Protein AF-A0A1F6Q0P9-F1 (afdb_monomer)

Mean predicted aligned error: 17.35 Å

Solvent-accessible surface area (backbone atoms only — not comparable to full-atom values): 6331 Å² total; per-residue (Å²): 135,88,81,80,76,81,74,80,75,71,77,52,73,65,49,56,51,51,51,50,49,51,51,51,50,48,52,48,47,69,51,52,50,56,24,51,48,48,27,51,50,42,32,59,47,40,21,64,74,64,71,38,82,71,58,51,72,70,57,21,44,53,52,47,53,50,52,53,49,51,51,50,51,54,54,56,67,68,63,67,76,76,72,72,67,75,70,73,78,52,66,69,58,55,49,51,54,52,53,54,56,58,65,63,70,82,110

Secondary structure (DSSP, 8-state):
-----------SHHHHHHHHHHHHHHHHHHHHHHHHHHHHHHIIIIIHHS-PPPPPHHHHHHHHHHHHHHHHHHHHHH------------HHHHHHHHHHHHHTS--

pLDDT: mean 73.1, std 16.17, range [39.81, 91.38]

Structure (mmCIF, N/CA/C/O backbone):
data_AF-A0A1F6Q0P9-F1
#
_entry.id   AF-A0A1F6Q0P9-F1
#
loop_
_atom_site.group_PDB
_atom_site.id
_atom_site.type_symbol
_atom_site.label_atom_id
_atom_site.label_alt_id
_atom_site.label_comp_id
_atom_site.label_asym_id
_atom_site.label_entity_id
_atom_site.label_seq_id
_atom_site.pdbx_PDB_ins_code
_atom_site.Cartn_x
_atom_site.Cartn_y
_atom_site.Cartn_z
_atom_site.occupancy
_atom_site.B_iso_or_equiv
_atom_site.auth_seq_id
_atom_site.auth_comp_id
_atom_site.auth_asym_id
_atom_site.auth_atom_id
_atom_site.pdbx_PDB_model_num
ATOM 1 N N . MET A 1 1 ? -39.064 -7.678 24.497 1.00 43.00 1 MET A N 1
ATOM 2 C CA . MET A 1 1 ? -37.991 -8.159 23.595 1.00 43.00 1 MET A CA 1
ATOM 3 C C . MET A 1 1 ? -36.659 -8.074 24.342 1.00 43.00 1 MET A C 1
ATOM 5 O O . MET A 1 1 ? -36.138 -6.978 24.498 1.00 43.00 1 MET A O 1
ATOM 9 N N . ASN A 1 2 ? -36.166 -9.190 24.893 1.00 42.06 2 ASN A N 1
ATOM 10 C CA . ASN A 1 2 ? -34.945 -9.227 25.715 1.00 42.06 2 ASN A CA 1
ATOM 11 C C . ASN A 1 2 ? -33.691 -9.141 24.831 1.00 42.06 2 ASN A C 1
ATOM 13 O O . ASN A 1 2 ? -33.332 -10.105 24.156 1.00 42.06 2 ASN A O 1
ATOM 17 N N . LYS A 1 3 ? -33.027 -7.981 24.830 1.00 58.09 3 LYS A N 1
ATOM 18 C CA . LYS A 1 3 ? -31.745 -7.768 24.147 1.00 58.09 3 LYS A CA 1
ATOM 19 C C . LYS A 1 3 ? -30.616 -8.253 25.059 1.00 58.09 3 LYS A C 1
ATOM 21 O O . LYS A 1 3 ? -30.127 -7.509 25.901 1.00 58.09 3 LYS A O 1
ATOM 26 N N . ASN A 1 4 ? -30.221 -9.513 24.900 1.00 55.78 4 ASN A N 1
ATOM 27 C CA . ASN A 1 4 ? -29.029 -10.061 25.544 1.00 55.78 4 ASN A CA 1
ATOM 28 C C . ASN A 1 4 ? -27.782 -9.496 24.849 1.00 55.78 4 ASN A C 1
ATOM 30 O O . ASN A 1 4 ? -27.289 -10.068 23.877 1.00 55.78 4 ASN A O 1
ATOM 34 N N . PHE A 1 5 ? -27.281 -8.357 25.328 1.00 54.19 5 PHE A N 1
ATOM 35 C CA . PHE A 1 5 ? -25.958 -7.875 24.950 1.00 54.19 5 PHE A CA 1
ATOM 36 C C . PHE A 1 5 ? -24.926 -8.865 25.489 1.00 54.19 5 PHE A C 1
ATOM 38 O O . PHE A 1 5 ? -24.658 -8.920 26.687 1.00 54.19 5 PHE A O 1
ATOM 45 N N . LYS A 1 6 ? -24.370 -9.689 24.599 1.00 58.34 6 LYS A N 1
ATOM 46 C CA . LYS A 1 6 ? -23.256 -10.581 24.912 1.00 58.34 6 LYS A CA 1
ATOM 47 C C . LYS A 1 6 ? -22.009 -9.708 25.077 1.00 58.34 6 LYS A C 1
ATOM 49 O O . LYS A 1 6 ? -21.269 -9.481 24.127 1.00 58.34 6 LYS A O 1
ATOM 54 N N . VAL A 1 7 ? -21.845 -9.136 26.269 1.00 60.31 7 VAL A N 1
ATOM 55 C CA . VAL A 1 7 ? -20.670 -8.349 26.650 1.00 60.31 7 VAL A CA 1
ATOM 56 C C . VAL A 1 7 ? -19.476 -9.298 26.621 1.00 60.31 7 VAL A C 1
ATOM 58 O O . VAL A 1 7 ? -19.354 -10.185 27.465 1.00 60.31 7 VAL A O 1
ATOM 61 N N . PHE A 1 8 ? -18.629 -9.161 25.602 1.00 58.00 8 PHE A N 1
ATOM 62 C CA . PHE A 1 8 ? -17.395 -9.926 25.474 1.00 58.00 8 PHE A CA 1
ATOM 63 C C . PHE A 1 8 ? -16.417 -9.391 26.526 1.00 58.00 8 PHE A C 1
ATOM 65 O O . PHE A 1 8 ? -15.681 -8.437 26.289 1.00 58.00 8 PHE A O 1
ATOM 72 N N . GLN A 1 9 ? -16.481 -9.938 27.740 1.00 58.75 9 GLN A N 1
ATOM 73 C CA . GLN A 1 9 ? -15.522 -9.620 28.791 1.00 58.75 9 GLN A CA 1
ATOM 74 C C . GLN A 1 9 ? -14.160 -10.161 28.361 1.00 58.75 9 GLN A C 1
ATOM 76 O O . GLN A 1 9 ? -13.926 -11.372 28.392 1.00 58.75 9 GLN A O 1
ATOM 81 N N . ILE A 1 10 ? -13.277 -9.258 27.933 1.00 60.91 10 ILE A N 1
ATOM 82 C CA . ILE A 1 10 ? -11.878 -9.558 27.630 1.00 60.91 10 ILE A CA 1
ATOM 83 C C . ILE A 1 10 ? -11.228 -9.989 28.948 1.00 60.91 10 ILE A C 1
ATOM 85 O O . ILE A 1 10 ? -10.814 -9.166 29.760 1.00 60.91 10 ILE A O 1
ATOM 89 N N . HIS A 1 11 ? -11.187 -11.296 29.189 1.00 59.16 11 HIS A N 1
ATOM 90 C CA . HIS A 1 11 ? -10.452 -11.869 30.304 1.00 59.16 11 HIS A CA 1
ATOM 91 C C . HIS A 1 11 ? -8.956 -11.831 29.960 1.00 59.16 11 HIS A C 1
ATOM 93 O O . HIS A 1 11 ? -8.435 -12.701 29.267 1.00 59.16 11 HIS A O 1
ATOM 99 N N . GLY A 1 12 ? -8.275 -10.791 30.445 1.00 68.19 12 GLY A N 1
ATOM 100 C CA . GLY A 1 12 ? -6.817 -10.737 30.564 1.00 68.19 12 GLY A CA 1
ATOM 101 C C . GLY A 1 12 ? -6.051 -10.016 29.448 1.00 68.19 12 GLY A C 1
ATOM 102 O O . GLY A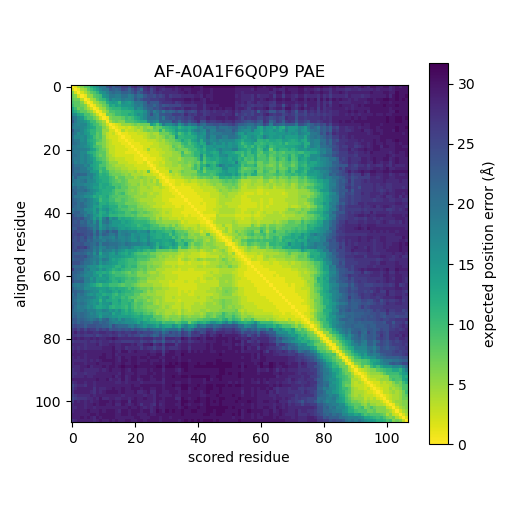 1 12 ? -6.498 -9.887 28.307 1.00 68.19 12 GLY A O 1
ATOM 103 N N . LEU A 1 13 ? -4.833 -9.588 29.809 1.00 72.81 13 LEU A N 1
ATOM 104 C CA . LEU A 1 13 ? -3.811 -8.961 28.955 1.00 72.81 13 LEU A CA 1
ATOM 105 C C . LEU A 1 13 ? -3.572 -9.733 27.643 1.00 72.81 13 LEU A C 1
ATOM 107 O O . LEU A 1 13 ? -3.331 -9.135 26.598 1.00 72.81 13 LEU A O 1
ATOM 111 N N . THR A 1 14 ? -3.698 -11.060 27.683 1.00 75.75 14 THR A N 1
ATOM 112 C CA . THR A 1 14 ? -3.541 -11.952 26.528 1.00 75.75 14 THR A CA 1
ATOM 113 C C . THR A 1 14 ? -4.585 -11.696 25.439 1.00 75.75 14 THR A C 1
ATOM 115 O O . THR A 1 14 ? -4.244 -11.706 24.260 1.00 75.75 14 THR A O 1
ATOM 118 N N . GLY A 1 15 ? -5.840 -11.409 25.809 1.00 78.69 15 GLY A N 1
ATOM 119 C CA . GLY A 1 15 ? -6.888 -11.069 24.842 1.00 78.69 15 GLY A CA 1
ATOM 120 C C . GLY A 1 15 ? -6.624 -9.729 24.151 1.00 78.69 15 GLY A C 1
ATOM 121 O O . GLY A 1 15 ? -6.794 -9.617 22.939 1.00 78.69 15 GLY A O 1
ATOM 122 N N . LEU A 1 16 ? -6.125 -8.738 24.898 1.00 82.00 16 LEU A N 1
ATOM 123 C CA . LEU A 1 16 ? -5.717 -7.440 24.350 1.00 82.00 16 LEU A CA 1
ATOM 124 C C . LEU A 1 16 ? -4.542 -7.586 23.368 1.00 82.00 16 LEU A C 1
ATOM 126 O O . LEU A 1 16 ? -4.587 -7.033 22.271 1.00 82.00 16 LEU A O 1
ATOM 130 N N . LEU A 1 17 ? -3.518 -8.365 23.735 1.00 83.38 17 LEU A N 1
ATOM 131 C CA . LEU A 1 17 ? -2.369 -8.636 22.868 1.00 83.38 17 LEU A CA 1
ATOM 132 C C . LEU A 1 17 ? -2.774 -9.375 21.590 1.00 83.38 17 LEU A C 1
ATOM 134 O O . LEU A 1 17 ? -2.276 -9.045 20.518 1.00 83.38 17 LEU A O 1
ATOM 138 N N . PHE A 1 18 ? -3.703 -10.328 21.675 1.00 86.00 18 PHE A N 1
ATOM 139 C CA . PHE A 1 18 ? -4.189 -11.053 20.503 1.00 86.00 18 PHE A CA 1
ATOM 140 C C . PHE A 1 18 ? -4.964 -10.141 19.542 1.00 86.00 18 PHE A C 1
ATOM 142 O O . PHE A 1 18 ? -4.751 -10.190 18.333 1.00 86.00 18 PHE A O 1
ATOM 149 N N . VAL A 1 19 ? -5.804 -9.245 20.068 1.00 85.25 19 VAL A N 1
ATOM 150 C CA . VAL A 1 19 ? -6.508 -8.242 19.253 1.00 85.25 19 VAL A CA 1
ATOM 151 C C . VAL A 1 19 ? -5.526 -7.260 18.609 1.00 85.25 19 VAL A C 1
ATOM 153 O O . VAL A 1 19 ? -5.651 -6.975 17.419 1.00 85.25 19 VAL A O 1
ATOM 156 N N . MET A 1 20 ? -4.518 -6.782 19.349 1.00 84.69 20 MET A N 1
ATOM 157 C CA . MET A 1 20 ? -3.454 -5.943 18.783 1.00 84.69 20 MET A CA 1
ATOM 158 C C . MET A 1 20 ? -2.668 -6.669 17.693 1.00 84.69 20 MET A C 1
ATOM 160 O O . MET A 1 20 ? -2.395 -6.073 16.658 1.00 84.69 20 MET A O 1
ATOM 164 N N . LEU A 1 21 ? -2.334 -7.946 17.891 1.00 86.62 21 LEU A N 1
ATOM 165 C CA . LEU A 1 21 ? -1.629 -8.758 16.902 1.00 86.62 21 LEU A CA 1
ATOM 166 C C . LEU A 1 21 ? -2.454 -8.916 15.622 1.00 86.62 21 LEU A C 1
ATOM 168 O O . LEU A 1 21 ? -1.914 -8.756 14.532 1.00 86.62 21 LEU A O 1
ATOM 172 N N . ILE A 1 22 ? -3.756 -9.189 15.742 1.00 85.88 22 ILE A N 1
ATOM 173 C CA . ILE A 1 22 ? -4.663 -9.285 14.592 1.00 85.88 22 ILE A CA 1
ATOM 174 C C . ILE A 1 22 ? -4.742 -7.946 13.866 1.00 85.88 22 ILE A C 1
ATOM 176 O O . ILE A 1 22 ? -4.623 -7.916 12.647 1.00 85.88 22 ILE A O 1
ATOM 180 N N . MET A 1 23 ? -4.903 -6.838 14.591 1.00 83.50 23 MET A N 1
ATOM 181 C CA . MET A 1 23 ? -4.960 -5.504 13.989 1.00 83.50 23 MET A CA 1
ATOM 182 C C . MET A 1 23 ? -3.644 -5.122 13.312 1.00 83.50 23 MET A C 1
ATOM 184 O O . MET A 1 23 ? -3.653 -4.619 12.192 1.00 83.50 23 MET A O 1
ATOM 188 N N . ALA A 1 24 ? -2.511 -5.408 13.950 1.00 84.00 24 ALA A N 1
ATOM 189 C CA . ALA A 1 24 ? -1.194 -5.209 13.364 1.00 84.00 24 ALA A CA 1
ATOM 190 C C . ALA A 1 24 ? -1.016 -6.080 12.115 1.00 84.00 24 ALA A C 1
ATOM 192 O O . ALA A 1 24 ? -0.582 -5.576 11.087 1.00 84.00 24 ALA A O 1
ATOM 193 N N . GLY A 1 25 ? -1.413 -7.353 12.170 1.00 83.62 25 GLY A N 1
ATOM 194 C CA . GLY A 1 25 ? -1.380 -8.280 11.042 1.00 83.62 25 GLY A CA 1
ATOM 195 C C . GLY A 1 25 ? -2.295 -7.860 9.892 1.00 83.62 25 GLY A C 1
ATOM 196 O O . GLY A 1 25 ? -1.892 -7.962 8.738 1.00 83.62 25 GLY A O 1
ATOM 197 N N . LEU A 1 26 ? -3.481 -7.319 10.181 1.00 83.88 26 LEU A N 1
ATOM 198 C CA . LEU A 1 26 ? -4.374 -6.748 9.172 1.00 83.88 26 LEU A CA 1
ATOM 199 C C . LEU A 1 26 ? -3.771 -5.490 8.551 1.00 83.88 26 LEU A C 1
ATOM 201 O O . LEU A 1 26 ? -3.766 -5.382 7.332 1.00 83.88 26 LEU A O 1
ATOM 205 N N . CYS A 1 27 ? -3.226 -4.573 9.353 1.00 79.31 27 CYS A N 1
ATOM 206 C CA . CYS A 1 27 ? -2.554 -3.374 8.849 1.00 79.31 27 CYS A CA 1
ATOM 207 C C . CYS A 1 27 ? -1.348 -3.731 7.976 1.00 79.31 27 CYS A C 1
ATOM 209 O O . CYS A 1 27 ? -1.227 -3.237 6.858 1.00 79.31 27 CYS A O 1
ATOM 211 N N . PHE A 1 28 ? -0.479 -4.625 8.450 1.00 79.94 28 PHE A N 1
ATOM 212 C CA . PHE A 1 28 ? 0.653 -5.113 7.670 1.00 79.94 28 PHE A CA 1
ATOM 213 C C . PHE A 1 28 ? 0.186 -5.846 6.416 1.00 79.94 28 PHE A C 1
ATOM 215 O O . PHE A 1 28 ? 0.727 -5.593 5.349 1.00 79.94 28 PHE A O 1
ATOM 222 N N . GLY A 1 29 ? -0.847 -6.684 6.498 1.00 79.88 29 GLY A N 1
ATOM 223 C CA . GLY A 1 29 ? -1.448 -7.333 5.336 1.00 79.88 29 GLY A CA 1
ATOM 224 C C . GLY A 1 29 ? -1.940 -6.315 4.310 1.00 79.88 29 GLY A C 1
ATOM 225 O O . GLY A 1 29 ? -1.630 -6.438 3.132 1.00 79.88 29 GLY A O 1
ATOM 226 N N . PHE A 1 30 ? -2.607 -5.253 4.758 1.00 82.25 30 PHE A N 1
ATOM 227 C CA . PHE A 1 30 ? -3.132 -4.198 3.893 1.00 82.25 30 PHE A CA 1
ATOM 228 C C . PHE A 1 30 ? -2.051 -3.306 3.271 1.00 82.25 30 PHE A C 1
ATOM 230 O O . PHE A 1 30 ? -2.331 -2.608 2.305 1.00 82.25 30 PHE A O 1
ATOM 237 N N . ILE A 1 31 ? -0.828 -3.309 3.806 1.00 84.06 31 ILE A N 1
ATOM 238 C CA . ILE A 1 31 ? 0.296 -2.513 3.291 1.00 84.06 31 ILE A CA 1
ATOM 239 C C . ILE A 1 31 ? 1.240 -3.383 2.456 1.00 84.06 31 ILE A C 1
ATOM 241 O O . ILE A 1 31 ? 1.591 -3.017 1.342 1.00 84.06 31 ILE A O 1
ATOM 245 N N . LEU A 1 32 ? 1.635 -4.553 2.956 1.00 85.06 32 LEU A N 1
ATOM 246 C CA . LEU A 1 32 ? 2.579 -5.451 2.288 1.00 85.06 32 LEU A CA 1
ATOM 247 C C . LEU A 1 32 ? 1.970 -6.098 1.040 1.00 85.06 32 LEU A C 1
ATOM 249 O O . LEU A 1 32 ? 2.644 -6.205 0.015 1.00 85.06 32 LEU A O 1
ATOM 253 N N . PHE A 1 33 ? 0.699 -6.509 1.105 1.00 88.06 33 PHE A N 1
ATOM 254 C CA . PHE A 1 33 ? 0.014 -7.143 -0.021 1.00 88.06 33 PHE A CA 1
ATOM 255 C C . PHE A 1 33 ? -0.035 -6.254 -1.273 1.00 88.06 33 PHE A C 1
ATOM 257 O O . PHE A 1 33 ? 0.410 -6.712 -2.327 1.00 88.06 33 PHE A O 1
ATOM 264 N N . PRO A 1 34 ? -0.508 -4.994 -1.210 1.00 88.62 34 PRO A N 1
ATOM 265 C CA . PRO A 1 34 ? -0.541 -4.148 -2.397 1.00 88.62 34 PRO A CA 1
ATOM 266 C C . PRO A 1 34 ? 0.855 -3.794 -2.911 1.00 88.62 34 PRO A C 1
ATOM 268 O O . PRO A 1 34 ? 1.036 -3.713 -4.121 1.00 88.62 34 PRO A O 1
ATOM 271 N N . ILE A 1 35 ? 1.859 -3.647 -2.038 1.00 89.94 35 ILE A N 1
ATOM 272 C CA . ILE A 1 35 ? 3.245 -3.412 -2.473 1.00 89.94 35 ILE A CA 1
ATOM 273 C C . ILE A 1 35 ? 3.758 -4.602 -3.289 1.00 89.94 35 ILE A C 1
ATOM 275 O O . ILE A 1 35 ? 4.309 -4.422 -4.377 1.00 89.94 35 ILE A O 1
ATOM 279 N N . TRP A 1 36 ? 3.540 -5.823 -2.797 1.00 90.25 36 TRP A N 1
ATOM 280 C CA . TRP A 1 36 ? 3.912 -7.034 -3.522 1.00 90.25 36 TRP 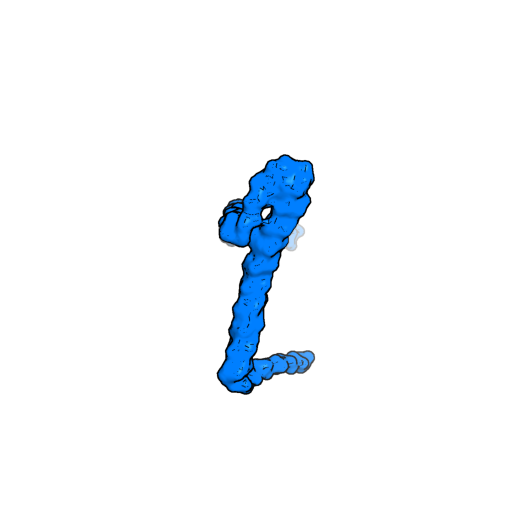A CA 1
ATOM 281 C C . TRP A 1 36 ? 3.146 -7.170 -4.845 1.00 90.25 36 TRP A C 1
ATOM 283 O O . TRP A 1 36 ? 3.754 -7.451 -5.879 1.00 90.25 36 TRP A O 1
ATOM 293 N N . ALA A 1 37 ? 1.839 -6.888 -4.839 1.00 91.00 37 ALA A N 1
ATOM 294 C CA . ALA A 1 37 ? 1.004 -6.913 -6.037 1.00 91.00 37 ALA A CA 1
ATOM 295 C C . ALA A 1 37 ? 1.474 -5.900 -7.097 1.00 91.00 37 ALA A C 1
ATOM 297 O O . ALA A 1 37 ? 1.544 -6.244 -8.275 1.00 91.00 37 ALA A O 1
ATOM 298 N N . ILE A 1 38 ? 1.855 -4.683 -6.693 1.00 91.31 38 ILE A N 1
ATOM 299 C CA . ILE A 1 38 ? 2.412 -3.662 -7.593 1.00 91.31 38 ILE A CA 1
ATOM 300 C C . ILE A 1 38 ? 3.738 -4.133 -8.181 1.00 91.31 38 ILE A C 1
ATOM 302 O O . ILE A 1 38 ? 3.932 -4.033 -9.389 1.00 91.31 38 ILE A O 1
ATOM 306 N N . MET A 1 39 ? 4.638 -4.67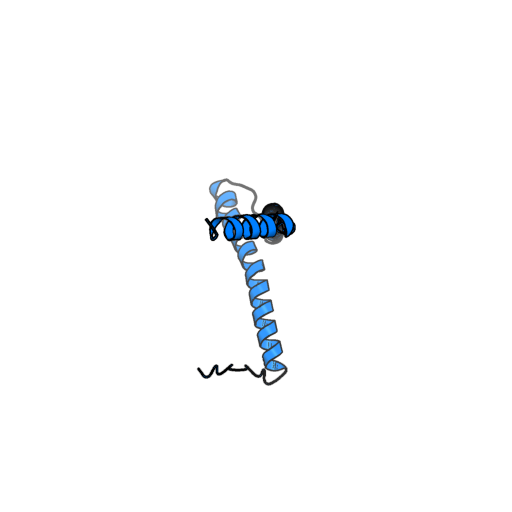3 -7.356 1.00 91.25 39 MET A N 1
ATOM 307 C CA . MET A 1 39 ? 5.939 -5.154 -7.822 1.00 91.25 39 MET A CA 1
ATOM 308 C C . MET A 1 39 ? 5.782 -6.271 -8.856 1.00 91.25 39 MET A C 1
ATOM 310 O O . MET A 1 39 ? 6.383 -6.221 -9.928 1.00 91.25 39 MET A O 1
ATOM 314 N N . MET A 1 40 ? 4.956 -7.272 -8.548 1.00 89.62 40 MET A N 1
ATOM 315 C CA . MET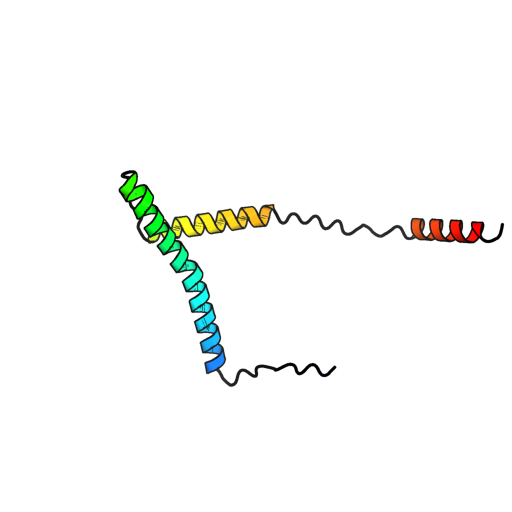 A 1 40 ? 4.757 -8.422 -9.423 1.00 89.62 40 MET A CA 1
ATOM 316 C C . MET A 1 40 ? 3.963 -8.055 -10.678 1.00 89.62 40 MET A C 1
ATOM 318 O O . MET A 1 40 ? 4.323 -8.487 -11.771 1.00 89.62 40 MET A O 1
ATOM 322 N N . GLY A 1 41 ? 2.940 -7.207 -10.544 1.00 90.19 41 GLY A N 1
ATOM 323 C CA . GLY A 1 41 ? 2.169 -6.688 -11.670 1.00 90.19 41 GLY A CA 1
ATOM 324 C C . GLY A 1 41 ? 3.028 -5.852 -12.615 1.00 90.19 41 GLY A C 1
ATOM 325 O O . GLY A 1 41 ? 3.029 -6.092 -13.818 1.00 90.19 41 GLY A O 1
ATOM 326 N N . TRP A 1 42 ? 3.829 -4.926 -12.085 1.00 90.56 42 TRP A N 1
ATOM 327 C CA . TRP A 1 42 ? 4.713 -4.091 -12.895 1.00 90.56 42 TRP A CA 1
ATOM 328 C C . TRP A 1 42 ? 5.810 -4.904 -13.576 1.00 90.56 42 TRP A C 1
ATOM 330 O O . TRP A 1 42 ? 5.996 -4.796 -14.784 1.00 90.56 42 TRP A O 1
ATOM 340 N N . ASN A 1 43 ? 6.523 -5.753 -12.837 1.00 88.00 43 ASN A N 1
ATOM 341 C CA . ASN A 1 43 ? 7.615 -6.539 -13.412 1.00 88.00 43 ASN A CA 1
ATOM 342 C C . ASN A 1 43 ? 7.094 -7.593 -14.398 1.00 88.00 43 ASN A C 1
ATOM 344 O O . ASN A 1 43 ? 7.722 -7.834 -15.427 1.00 88.00 43 ASN A O 1
ATOM 348 N N . GLY A 1 44 ? 5.922 -8.173 -14.127 1.00 86.56 44 GLY A N 1
ATOM 349 C CA . GLY A 1 44 ? 5.265 -9.121 -15.022 1.00 86.56 44 GLY A CA 1
ATOM 350 C C . GLY A 1 44 ? 4.725 -8.471 -16.295 1.00 86.56 44 GLY A C 1
ATOM 351 O O . GLY A 1 44 ? 4.893 -9.035 -17.372 1.00 86.56 44 GLY A O 1
ATOM 352 N N . MET A 1 45 ? 4.114 -7.287 -16.192 1.00 86.31 45 MET A N 1
ATOM 353 C CA . MET A 1 45 ? 3.548 -6.570 -17.338 1.00 86.31 45 MET A CA 1
ATOM 354 C C . MET A 1 45 ? 4.596 -5.712 -18.049 1.00 86.31 45 MET A C 1
ATOM 356 O O . MET A 1 45 ? 4.957 -5.973 -19.187 1.00 86.31 45 MET A O 1
ATOM 360 N N . ILE A 1 46 ? 5.106 -4.683 -17.382 1.00 82.69 46 ILE A N 1
ATOM 361 C CA . ILE A 1 46 ? 5.990 -3.670 -17.966 1.00 82.69 46 ILE A CA 1
ATOM 362 C C . ILE A 1 46 ? 7.413 -4.204 -18.143 1.00 82.69 46 ILE A C 1
ATOM 364 O O . ILE A 1 46 ? 8.000 -4.025 -19.208 1.00 82.69 46 ILE A O 1
ATOM 368 N N . GLY A 1 47 ? 7.952 -4.885 -17.129 1.00 75.12 47 GLY A N 1
ATOM 369 C CA . GLY A 1 47 ? 9.312 -5.429 -17.174 1.00 75.12 47 GLY A CA 1
ATOM 370 C C . GLY A 1 47 ? 9.497 -6.458 -18.288 1.00 75.12 47 GLY A C 1
ATOM 371 O O . GLY A 1 47 ? 10.398 -6.324 -19.111 1.00 75.12 47 GLY A O 1
ATOM 372 N N . ASN A 1 48 ? 8.602 -7.446 -18.355 1.00 72.69 48 ASN A N 1
ATOM 373 C CA . ASN A 1 48 ? 8.731 -8.553 -19.303 1.00 72.69 48 ASN A CA 1
ATOM 374 C C . ASN A 1 48 ? 8.091 -8.298 -20.677 1.00 72.69 48 ASN A C 1
ATOM 376 O O . ASN A 1 48 ? 8.708 -8.642 -21.681 1.00 72.69 48 ASN A O 1
ATOM 380 N N . LEU A 1 49 ? 6.879 -7.725 -20.769 1.00 75.75 49 LEU A N 1
ATOM 381 C CA . LEU A 1 49 ? 6.227 -7.544 -22.082 1.00 75.75 49 LEU A CA 1
ATOM 382 C C . LEU A 1 49 ? 6.722 -6.303 -22.825 1.00 75.75 49 LEU A C 1
ATOM 384 O O . LEU A 1 49 ? 6.763 -6.306 -24.053 1.00 75.75 49 LEU A O 1
ATOM 388 N N . TYR A 1 50 ? 7.101 -5.252 -22.099 1.00 79.19 50 TYR A N 1
ATOM 389 C CA . TYR A 1 50 ? 7.472 -3.966 -22.693 1.00 79.19 50 TYR A CA 1
ATOM 390 C C . TYR A 1 50 ? 8.968 -3.639 -22.569 1.00 79.19 50 TYR A C 1
ATOM 392 O O . TYR A 1 50 ? 9.367 -2.540 -22.947 1.00 79.19 50 TYR A O 1
ATOM 400 N N . ASN A 1 51 ? 9.800 -4.567 -22.068 1.00 79.75 51 ASN A N 1
ATOM 401 C CA . ASN A 1 51 ? 11.220 -4.329 -21.741 1.00 79.75 51 ASN A CA 1
ATOM 402 C C . ASN A 1 51 ? 11.428 -3.060 -20.891 1.00 79.75 51 ASN A C 1
ATOM 404 O O . ASN A 1 51 ? 12.410 -2.333 -21.042 1.00 79.75 51 ASN A O 1
ATOM 408 N N . GLY A 1 52 ? 10.458 -2.752 -20.032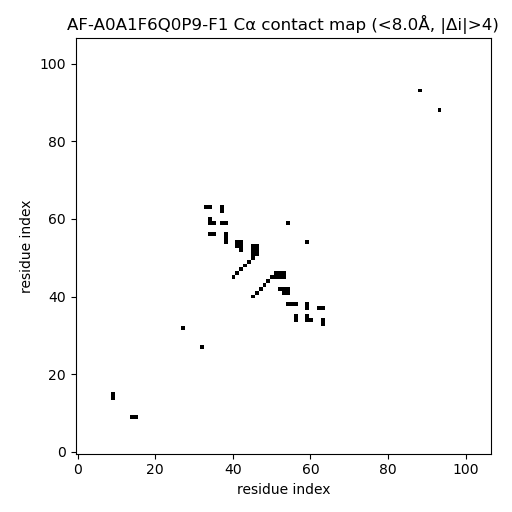 1.00 79.75 52 GLY A N 1
ATOM 409 C CA . GLY A 1 52 ? 10.498 -1.582 -19.174 1.00 79.75 52 GLY A CA 1
ATOM 410 C C . GLY A 1 52 ? 11.372 -1.795 -17.936 1.00 79.75 52 GLY A C 1
ATOM 411 O O . GLY A 1 52 ? 11.846 -2.901 -17.666 1.00 79.75 52 GLY A O 1
ATOM 412 N N . PRO A 1 53 ? 11.589 -0.736 -17.142 1.00 84.50 53 PRO A N 1
ATOM 413 C CA . PRO A 1 53 ? 12.404 -0.827 -15.943 1.00 84.50 53 PRO A CA 1
ATOM 414 C C . PRO A 1 53 ? 11.746 -1.745 -14.908 1.00 84.50 53 PRO A C 1
ATOM 416 O O . PRO A 1 53 ? 10.573 -1.573 -14.559 1.00 84.50 53 PRO A O 1
ATOM 419 N N . LEU A 1 54 ? 12.530 -2.697 -14.398 1.00 87.56 54 LEU A N 1
ATOM 420 C CA . LEU A 1 54 ? 12.143 -3.536 -13.271 1.00 87.56 54 LEU A CA 1
ATOM 421 C C . LEU A 1 54 ? 12.138 -2.700 -11.996 1.00 87.56 54 LEU A C 1
ATOM 423 O O . LEU A 1 54 ? 13.093 -1.972 -11.715 1.00 87.56 54 LEU A O 1
ATOM 427 N N . ILE A 1 55 ? 11.070 -2.836 -11.218 1.00 90.94 55 ILE A N 1
ATOM 428 C CA . ILE A 1 55 ? 10.929 -2.160 -9.938 1.00 90.94 55 ILE A CA 1
ATOM 429 C C . ILE A 1 55 ? 11.240 -3.107 -8.785 1.00 90.94 55 ILE A C 1
ATOM 431 O O . ILE A 1 55 ? 10.820 -4.266 -8.764 1.00 90.94 55 ILE A O 1
ATOM 435 N N . ASN A 1 56 ? 11.984 -2.597 -7.810 1.00 89.31 56 ASN A N 1
ATOM 436 C CA . ASN A 1 56 ? 12.258 -3.290 -6.558 1.00 89.31 56 ASN A CA 1
ATOM 437 C C . ASN A 1 56 ? 11.202 -2.918 -5.499 1.00 89.31 56 ASN A C 1
ATOM 439 O O . ASN A 1 56 ? 10.435 -1.966 -5.658 1.00 89.31 56 ASN A O 1
ATOM 443 N N . TYR A 1 57 ? 11.194 -3.632 -4.379 1.00 87.88 57 TYR A N 1
ATOM 444 C CA . TYR A 1 57 ? 10.241 -3.471 -3.285 1.00 87.88 57 TYR A CA 1
ATOM 445 C C . TYR A 1 57 ? 10.133 -2.023 -2.776 1.00 87.88 57 TYR A C 1
ATOM 447 O O . TYR A 1 57 ? 9.038 -1.523 -2.534 1.00 87.88 57 TYR A O 1
ATOM 455 N N . TYR A 1 58 ? 11.258 -1.308 -2.676 1.00 88.69 58 TYR A N 1
ATOM 456 C CA . TYR A 1 58 ? 11.277 0.097 -2.253 1.00 88.69 58 TYR A CA 1
ATOM 457 C C . TYR A 1 58 ? 10.529 1.025 -3.226 1.00 88.69 58 TYR A C 1
ATOM 459 O O . TYR A 1 58 ? 9.761 1.891 -2.809 1.00 88.69 58 TYR A O 1
ATOM 467 N N . GLN A 1 59 ? 10.703 0.815 -4.532 1.00 90.94 59 GLN A N 1
ATOM 468 C CA . GLN A 1 59 ? 10.018 1.592 -5.570 1.00 90.94 59 GLN A CA 1
ATOM 469 C C . GLN A 1 59 ? 8.524 1.258 -5.614 1.00 90.94 59 GLN A C 1
ATOM 471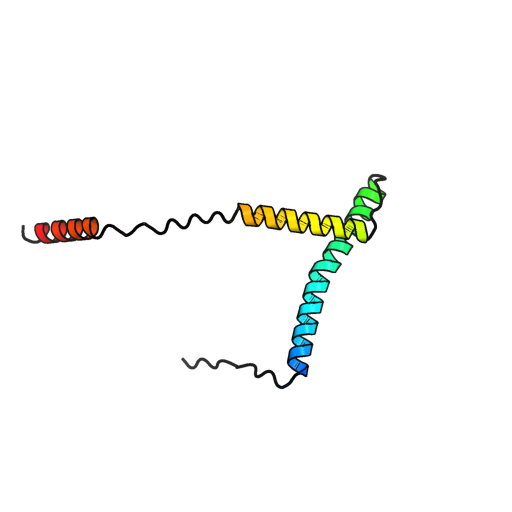 O O . GLN A 1 59 ? 7.696 2.161 -5.721 1.00 90.94 59 GLN A O 1
ATOM 476 N N . ALA A 1 60 ? 8.169 -0.019 -5.451 1.00 89.94 60 ALA A N 1
ATOM 477 C CA . ALA A 1 60 ? 6.778 -0.440 -5.320 1.00 89.94 60 ALA A CA 1
ATOM 478 C C . ALA A 1 60 ? 6.112 0.167 -4.069 1.00 89.94 60 ALA A C 1
ATOM 480 O O . ALA A 1 60 ? 4.967 0.611 -4.133 1.00 89.94 60 ALA A O 1
ATOM 481 N N . SER A 1 61 ? 6.843 0.270 -2.952 1.00 90.00 61 SER A N 1
ATOM 482 C CA . SER A 1 61 ? 6.368 0.933 -1.732 1.00 90.00 61 SER A CA 1
ATOM 483 C C . SER A 1 61 ? 6.101 2.421 -1.948 1.00 90.00 61 SER A C 1
ATOM 485 O O . SER A 1 61 ? 5.077 2.926 -1.495 1.00 90.00 61 SER A O 1
ATOM 487 N N . LEU A 1 62 ? 6.992 3.125 -2.649 1.00 91.06 62 LEU A N 1
ATOM 488 C CA . LEU A 1 62 ? 6.798 4.533 -3.008 1.00 91.06 62 LEU A CA 1
ATOM 489 C C . LEU A 1 62 ? 5.562 4.729 -3.894 1.00 91.06 62 LEU A C 1
ATOM 491 O O . LEU A 1 62 ? 4.760 5.625 -3.634 1.00 91.06 62 LEU A O 1
ATOM 495 N N . LEU A 1 63 ? 5.374 3.865 -4.897 1.00 90.81 63 LEU A N 1
ATOM 496 C CA . LEU A 1 63 ? 4.191 3.891 -5.761 1.00 90.81 63 LEU A CA 1
ATOM 497 C C . LEU A 1 63 ? 2.902 3.647 -4.975 1.00 90.81 63 LEU A C 1
ATOM 499 O O . LEU A 1 63 ? 1.916 4.348 -5.193 1.00 90.81 63 LEU A O 1
ATOM 503 N N . TRP A 1 64 ? 2.910 2.704 -4.031 1.00 91.25 64 TRP A N 1
ATOM 504 C CA . TRP A 1 64 ? 1.751 2.455 -3.178 1.00 91.25 64 TRP A CA 1
ATOM 505 C C . TRP A 1 64 ? 1.385 3.670 -2.322 1.00 91.25 64 TRP A C 1
ATOM 507 O O . TRP A 1 64 ? 0.220 4.060 -2.279 1.00 91.25 64 TRP A O 1
ATOM 517 N N . VAL A 1 65 ? 2.373 4.315 -1.691 1.00 90.81 65 VAL A N 1
ATOM 518 C CA . VAL A 1 65 ? 2.155 5.545 -0.909 1.00 90.81 65 VAL A CA 1
ATOM 519 C C . VAL A 1 65 ? 1.588 6.658 -1.788 1.00 90.81 65 VAL A C 1
ATOM 521 O O . VAL A 1 65 ? 0.668 7.361 -1.373 1.00 90.81 65 VAL A O 1
ATOM 524 N N . PHE A 1 66 ? 2.091 6.797 -3.015 1.00 91.38 66 PHE A N 1
ATOM 525 C CA . PHE A 1 66 ? 1.574 7.773 -3.969 1.00 91.38 66 PHE A CA 1
ATOM 526 C C . PHE A 1 66 ? 0.114 7.492 -4.347 1.00 91.38 66 PHE A C 1
ATOM 528 O O . PHE A 1 66 ? -0.717 8.394 -4.297 1.00 91.38 66 PHE A O 1
ATOM 535 N N . ILE A 1 67 ? -0.230 6.237 -4.646 1.00 90.31 67 ILE A N 1
ATOM 536 C CA . ILE A 1 67 ? -1.609 5.817 -4.931 1.00 90.31 67 ILE A CA 1
ATOM 537 C C . ILE A 1 67 ? -2.518 6.095 -3.733 1.00 90.31 67 ILE A C 1
ATOM 539 O O . ILE A 1 67 ? -3.587 6.680 -3.901 1.00 90.31 67 ILE A O 1
ATOM 543 N N . ALA A 1 68 ? -2.086 5.739 -2.522 1.00 89.19 68 ALA A N 1
ATOM 544 C CA . ALA A 1 68 ? -2.833 6.008 -1.299 1.00 89.19 68 ALA A CA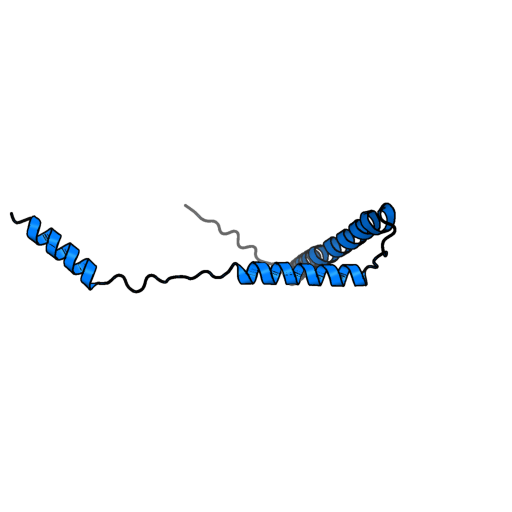 1
ATOM 545 C C . ALA A 1 68 ? -3.069 7.514 -1.095 1.00 89.19 68 ALA A C 1
ATOM 547 O O . ALA A 1 68 ? -4.175 7.919 -0.736 1.00 89.19 68 ALA A O 1
ATOM 548 N N . LEU A 1 69 ? -2.069 8.352 -1.387 1.00 89.31 69 LEU A N 1
ATOM 549 C CA . LEU A 1 69 ? -2.195 9.808 -1.339 1.00 89.31 69 LEU A CA 1
ATOM 550 C C . LEU A 1 69 ? -3.173 10.334 -2.397 1.00 89.31 69 LEU A C 1
ATOM 552 O O . LEU A 1 69 ? -4.010 11.176 -2.083 1.00 89.31 69 LEU A O 1
ATOM 556 N N . CYS A 1 70 ? -3.107 9.833 -3.632 1.00 89.50 70 CYS A N 1
ATOM 557 C CA . CYS A 1 70 ? -4.042 10.197 -4.696 1.00 89.50 70 CYS A CA 1
ATOM 558 C C . CYS A 1 70 ? -5.483 9.834 -4.329 1.00 89.50 70 CYS A C 1
ATOM 560 O O . CYS A 1 70 ? -6.377 10.668 -4.465 1.00 89.50 70 CYS A O 1
ATOM 562 N N . VAL A 1 71 ? -5.704 8.621 -3.820 1.00 88.19 71 VAL A N 1
ATOM 563 C CA . VAL A 1 71 ? -7.012 8.167 -3.334 1.00 88.19 71 VAL A CA 1
ATOM 564 C C . VAL A 1 71 ? -7.481 9.066 -2.192 1.00 88.19 71 VAL A C 1
ATOM 566 O O . VAL A 1 71 ? -8.597 9.572 -2.239 1.00 88.19 71 VAL A O 1
ATOM 569 N N . TYR A 1 72 ? -6.621 9.352 -1.211 1.00 86.00 72 TYR A N 1
ATOM 570 C CA . TYR A 1 72 ? -6.946 10.255 -0.109 1.00 86.00 72 TYR A CA 1
ATOM 571 C C . TYR A 1 72 ? -7.339 11.656 -0.594 1.00 86.00 72 TYR A C 1
ATOM 573 O O . TYR A 1 72 ? -8.348 12.194 -0.146 1.00 86.00 72 TYR A O 1
ATOM 581 N N . LEU A 1 73 ? -6.584 12.244 -1.525 1.00 86.56 73 LEU A N 1
ATOM 582 C CA . LEU A 1 73 ? -6.898 13.556 -2.090 1.00 86.56 73 LEU A CA 1
ATOM 583 C C . LEU A 1 73 ? -8.213 13.540 -2.874 1.00 86.56 73 LEU A C 1
ATOM 585 O O . LEU A 1 73 ? -9.004 14.473 -2.747 1.00 86.56 73 LEU A O 1
ATOM 589 N N . PHE A 1 74 ? -8.479 12.481 -3.638 1.00 83.00 74 PHE A N 1
ATOM 590 C CA . PHE A 1 74 ? -9.720 12.337 -4.392 1.00 83.00 74 PHE A CA 1
ATOM 591 C C . PHE A 1 74 ? -10.938 12.181 -3.470 1.00 83.00 74 PHE A C 1
ATOM 593 O O . PHE A 1 74 ? -11.952 12.854 -3.668 1.00 83.00 74 PHE A O 1
ATOM 600 N N . LEU A 1 75 ? -10.822 11.369 -2.414 1.00 79.12 75 LEU A N 1
ATOM 601 C CA . LEU A 1 75 ? -11.850 11.224 -1.378 1.00 79.12 75 LEU A CA 1
ATOM 602 C C . LEU A 1 75 ? -12.052 12.532 -0.603 1.00 79.12 75 LEU A C 1
ATOM 604 O O . LEU A 1 75 ? -13.181 12.950 -0.370 1.00 79.12 75 LEU A O 1
ATOM 608 N N . LYS A 1 76 ? -10.967 13.226 -0.243 1.00 69.31 76 LYS A N 1
ATOM 609 C CA . LYS A 1 76 ? -11.033 14.517 0.452 1.00 69.31 76 LYS A CA 1
ATOM 610 C C . LYS A 1 76 ? -11.743 15.576 -0.392 1.00 69.31 76 LYS A C 1
ATOM 612 O O . LYS A 1 76 ? -12.534 16.341 0.145 1.00 69.31 76 LYS A O 1
ATOM 617 N N . ASN A 1 77 ? -11.489 15.611 -1.699 1.00 60.88 77 ASN A N 1
ATOM 618 C CA . ASN A 1 77 ? -12.113 16.581 -2.597 1.00 60.88 77 ASN A CA 1
ATOM 619 C C . ASN A 1 77 ? -13.601 16.277 -2.863 1.00 60.88 77 ASN A C 1
ATOM 621 O O . ASN A 1 77 ? -14.385 17.190 -3.106 1.00 60.88 77 ASN A O 1
ATOM 625 N N . SER A 1 78 ? -14.010 15.006 -2.783 1.00 55.94 78 SER A N 1
ATOM 626 C CA . SER A 1 78 ? -15.416 14.596 -2.933 1.00 55.94 78 SER A CA 1
ATOM 627 C C . SER A 1 78 ? -16.244 14.764 -1.650 1.00 55.94 78 SER A C 1
ATOM 629 O O . SER A 1 78 ? -17.468 14.842 -1.730 1.00 55.94 78 SER A O 1
ATOM 631 N N . ILE A 1 79 ? -15.616 14.946 -0.481 1.00 51.72 79 ILE A N 1
ATOM 632 C CA . ILE A 1 79 ? -16.293 15.347 0.765 1.00 51.72 79 ILE A CA 1
ATOM 633 C C . ILE A 1 79 ? -16.342 16.884 0.843 1.00 51.72 79 ILE A C 1
ATOM 635 O O . ILE A 1 79 ? -15.856 17.514 1.775 1.00 51.72 79 ILE A O 1
ATOM 639 N N . THR A 1 80 ? -16.972 17.513 -0.148 1.00 48.50 80 THR A N 1
ATOM 640 C CA . THR A 1 80 ? -17.656 18.794 0.073 1.00 48.50 80 THR A CA 1
ATOM 641 C C . THR A 1 80 ? -19.119 18.455 0.310 1.00 48.50 80 THR A C 1
ATOM 643 O O . THR A 1 80 ? -19.981 18.682 -0.535 1.00 48.50 80 THR A O 1
ATOM 646 N N . ILE A 1 81 ? -19.416 17.854 1.464 1.00 49.84 81 ILE A N 1
ATOM 647 C CA . ILE A 1 81 ? -20.792 17.848 1.950 1.00 49.84 81 ILE A CA 1
ATOM 648 C C . ILE A 1 81 ? -21.026 19.279 2.426 1.00 49.84 81 ILE A C 1
ATOM 650 O O . ILE A 1 81 ? -20.749 19.624 3.573 1.00 49.84 81 ILE A O 1
ATOM 654 N N . LYS A 1 82 ? -21.492 20.139 1.510 1.00 48.78 82 LYS A N 1
ATOM 655 C CA . LYS A 1 82 ? -22.257 21.325 1.885 1.00 48.78 82 LYS A CA 1
ATOM 656 C C . LYS A 1 82 ? -23.491 20.796 2.603 1.00 48.78 82 LYS A C 1
ATOM 658 O O . LYS A 1 82 ? -24.529 20.563 1.992 1.00 48.78 82 LYS A O 1
ATOM 663 N N . ILE A 1 83 ? -23.353 20.570 3.905 1.00 49.06 83 ILE A N 1
ATOM 664 C CA . ILE A 1 83 ? -24.486 20.596 4.810 1.00 49.06 83 ILE A CA 1
ATOM 665 C C . ILE A 1 83 ? -24.943 22.048 4.728 1.00 49.06 83 ILE A C 1
ATOM 667 O O . ILE A 1 83 ? -24.476 22.908 5.470 1.00 49.06 83 ILE A O 1
ATOM 671 N N . HIS A 1 84 ? -25.817 22.339 3.765 1.00 43.44 84 HIS A N 1
ATOM 672 C CA . HIS A 1 84 ? -26.836 23.331 4.018 1.00 43.44 84 HIS A CA 1
ATOM 673 C C . HIS A 1 84 ? -27.590 22.754 5.208 1.00 43.44 84 HIS A C 1
ATOM 675 O O . HIS A 1 84 ? -28.499 21.941 5.060 1.00 43.44 84 HIS A O 1
ATOM 681 N N . THR A 1 85 ? -27.131 23.110 6.411 1.00 39.81 85 THR A N 1
ATOM 682 C CA . THR A 1 85 ? -28.059 23.250 7.512 1.00 39.81 85 THR A CA 1
ATOM 683 C C . THR A 1 85 ? -29.097 24.171 6.907 1.00 39.81 85 THR A C 1
ATOM 685 O O . THR A 1 85 ? -28.758 25.261 6.444 1.00 39.81 85 THR A O 1
ATOM 688 N N . SER A 1 86 ? -30.292 23.638 6.687 1.00 43.66 86 SER A N 1
ATOM 689 C CA . SER A 1 86 ? -31.453 24.453 6.403 1.00 43.66 86 SER A CA 1
ATOM 690 C C . SER A 1 86 ? -31.447 25.499 7.501 1.00 43.66 86 SER A C 1
ATOM 692 O O . SER A 1 86 ? -31.683 25.184 8.670 1.00 43.66 86 SER A O 1
ATOM 694 N N . GLU A 1 87 ? -30.988 26.686 7.118 1.00 44.00 87 GLU A N 1
ATOM 695 C CA . GLU A 1 87 ? -31.167 27.924 7.835 1.00 44.00 87 GLU A CA 1
ATOM 696 C C . GLU A 1 87 ? -32.608 27.882 8.313 1.00 44.00 87 GLU A C 1
ATOM 698 O O . GLU A 1 87 ? -33.509 27.625 7.510 1.00 44.00 87 GLU A O 1
ATOM 703 N N . SER A 1 88 ? -32.733 27.897 9.642 1.00 42.03 88 SER A N 1
ATOM 704 C CA . SER A 1 88 ? -33.958 28.059 10.415 1.00 42.03 88 SER A CA 1
ATOM 705 C C . SER A 1 88 ? -35.178 28.215 9.524 1.00 42.03 88 SER A C 1
ATOM 707 O O . SER A 1 88 ? -35.356 29.275 8.925 1.00 42.03 88 SER A O 1
ATOM 709 N N . LEU A 1 89 ? -35.980 27.150 9.424 1.00 46.22 89 LEU A N 1
ATOM 710 C CA . LEU A 1 89 ? -37.336 27.265 8.913 1.00 46.22 89 LEU A CA 1
ATOM 711 C C . LEU A 1 89 ? -37.979 28.426 9.659 1.00 46.22 89 LEU A C 1
ATOM 713 O O . LEU A 1 89 ? -38.235 28.343 10.856 1.00 46.22 89 LEU A O 1
ATOM 717 N N . ASP A 1 90 ? -38.103 29.502 8.900 1.00 51.06 90 ASP A N 1
ATOM 718 C CA . ASP A 1 90 ? -38.772 30.755 9.148 1.00 51.06 90 ASP A CA 1
ATOM 719 C C . ASP A 1 90 ? -40.038 30.474 9.973 1.00 51.06 90 ASP A C 1
ATOM 721 O O . ASP A 1 90 ? -41.080 30.085 9.433 1.00 51.06 90 ASP A O 1
ATOM 725 N N . GLU A 1 91 ? -39.943 30.599 11.302 1.00 56.97 91 GLU A N 1
ATOM 726 C CA . GLU A 1 91 ? -41.100 30.477 12.201 1.00 56.97 91 GLU A CA 1
ATOM 727 C C . GLU A 1 91 ? -42.209 31.451 11.766 1.00 56.97 91 GLU A C 1
ATOM 729 O O . GLU A 1 91 ? -43.395 31.181 11.961 1.00 56.97 91 GLU A O 1
ATOM 734 N N . ASP A 1 92 ? -41.823 32.530 11.081 1.00 57.66 92 ASP A N 1
ATOM 735 C CA . ASP A 1 92 ? -42.699 33.531 10.490 1.00 57.66 92 ASP A CA 1
ATOM 736 C C . ASP A 1 92 ? -43.473 33.017 9.259 1.00 57.66 92 ASP A C 1
ATOM 738 O O . ASP A 1 92 ? -44.619 33.423 9.058 1.00 57.66 92 ASP A O 1
ATOM 742 N N . ASN A 1 93 ? -42.926 32.089 8.457 1.00 54.72 93 ASN A N 1
ATOM 743 C CA . ASN A 1 93 ? -43.680 31.460 7.359 1.00 54.72 93 ASN A CA 1
ATOM 744 C C . ASN A 1 93 ? -44.607 30.350 7.864 1.00 54.72 93 ASN A C 1
ATOM 746 O O . ASN A 1 93 ? -45.710 30.197 7.346 1.00 54.72 93 ASN A O 1
ATOM 750 N N . ILE A 1 94 ? -44.202 29.605 8.898 1.00 60.00 94 ILE A N 1
ATOM 751 C CA . ILE A 1 94 ? -45.062 28.575 9.501 1.00 60.00 94 ILE A CA 1
ATOM 752 C C . ILE A 1 94 ? -46.266 29.228 10.195 1.00 60.00 94 ILE A C 1
ATOM 754 O O . ILE A 1 94 ? -47.386 28.748 10.037 1.00 60.00 94 ILE A O 1
ATOM 758 N N . LYS A 1 95 ? -46.074 30.356 10.894 1.00 60.62 95 LYS A N 1
ATOM 759 C CA . LYS A 1 95 ? -47.185 31.110 11.497 1.00 60.62 95 LYS A CA 1
ATOM 760 C C . LYS A 1 95 ? -48.157 31.666 10.459 1.00 60.62 95 LYS A C 1
ATOM 762 O O . LYS A 1 95 ? -49.357 31.539 10.659 1.00 60.62 95 LYS A O 1
ATOM 767 N N . LYS A 1 96 ? -47.663 32.188 9.330 1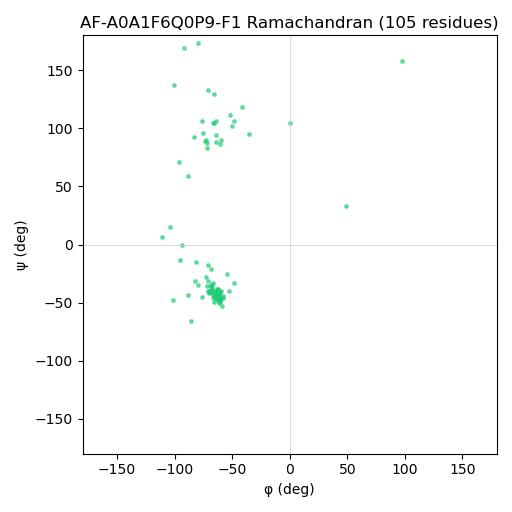.00 61.94 96 LYS A N 1
ATOM 768 C CA . LYS A 1 96 ? -48.532 32.679 8.245 1.00 61.94 96 LYS A CA 1
ATOM 769 C C . LYS A 1 96 ? -49.390 31.579 7.624 1.00 61.94 96 LYS A C 1
ATOM 771 O O . LYS A 1 96 ? -50.563 31.811 7.369 1.00 61.94 96 LYS A O 1
ATOM 776 N N . ILE A 1 97 ? -48.832 30.383 7.433 1.00 66.06 97 ILE A N 1
ATOM 777 C CA . ILE A 1 97 ? -49.582 29.240 6.886 1.00 66.06 97 ILE A CA 1
ATOM 778 C C . ILE A 1 97 ? -50.645 28.751 7.884 1.00 66.06 97 ILE A C 1
ATOM 780 O O . ILE A 1 97 ? -51.741 28.374 7.478 1.00 66.06 97 ILE A O 1
ATOM 784 N N . ILE A 1 98 ? -50.350 28.779 9.189 1.00 67.88 98 ILE A N 1
ATOM 785 C CA . ILE A 1 98 ? -51.315 28.399 10.232 1.00 67.88 98 ILE A CA 1
ATOM 786 C C . ILE A 1 98 ? -52.444 29.439 10.350 1.00 67.88 98 ILE A C 1
ATOM 788 O O . ILE A 1 98 ? -53.605 29.051 10.452 1.00 67.88 98 ILE A O 1
ATOM 792 N N . GLU A 1 99 ? -52.135 30.738 10.277 1.00 65.88 99 GLU A N 1
ATOM 793 C CA . GLU A 1 99 ? -53.147 31.809 10.301 1.00 65.88 99 GLU A CA 1
ATOM 794 C C . GLU A 1 99 ? -54.040 31.809 9.045 1.00 65.88 99 GLU A C 1
ATOM 796 O O . GLU A 1 99 ? -55.248 32.032 9.152 1.00 65.88 99 GLU A O 1
ATOM 801 N N . GLU A 1 100 ? -53.491 31.507 7.861 1.00 64.31 100 GLU A N 1
ATOM 802 C CA . GLU A 1 100 ? -54.294 31.353 6.637 1.00 64.31 100 GLU A CA 1
ATOM 803 C C . GLU A 1 100 ? -55.266 30.164 6.728 1.00 64.31 100 GLU A C 1
ATOM 805 O O . GLU A 1 100 ? -56.436 30.305 6.365 1.00 64.31 100 GLU A O 1
ATOM 810 N N . GLU A 1 101 ? -54.829 29.020 7.264 1.00 63.31 101 GLU A N 1
ATOM 811 C CA . GLU A 1 101 ? -55.675 27.829 7.447 1.00 63.31 101 GLU A CA 1
ATOM 812 C C . GLU A 1 101 ? -56.780 28.027 8.503 1.00 63.31 101 GLU A C 1
ATOM 814 O O . GLU A 1 101 ? -57.886 27.509 8.331 1.00 63.31 101 GLU A O 1
ATOM 819 N N . GLU A 1 102 ? -56.534 28.791 9.574 1.00 59.44 102 GLU A N 1
ATOM 820 C CA . GLU A 1 102 ? -57.571 29.102 10.572 1.00 59.44 102 GLU A CA 1
ATOM 821 C C . GLU A 1 102 ? -58.623 30.087 10.033 1.00 59.44 102 GLU A C 1
ATOM 823 O O . GLU A 1 102 ? -59.812 29.905 10.290 1.00 59.44 102 GLU A O 1
ATOM 828 N N . SER A 1 103 ? -58.237 31.057 9.195 1.00 57.66 103 SER A N 1
ATOM 829 C CA . SER A 1 103 ? -59.188 32.006 8.585 1.00 57.66 103 SER A CA 1
ATOM 830 C C . SER A 1 103 ? -60.141 31.380 7.553 1.00 57.66 103 SER A C 1
ATOM 832 O O . SER A 1 103 ? -61.205 31.931 7.272 1.00 57.66 103 SER A O 1
ATOM 834 N N . ASN A 1 104 ? -59.780 30.219 6.996 1.00 59.00 104 ASN A N 1
ATOM 835 C CA . ASN A 1 104 ? -60.555 29.517 5.968 1.00 59.00 104 ASN A CA 1
ATOM 836 C C . ASN A 1 104 ? -61.511 28.451 6.544 1.00 59.00 104 ASN A C 1
ATOM 838 O O . ASN A 1 104 ? -62.2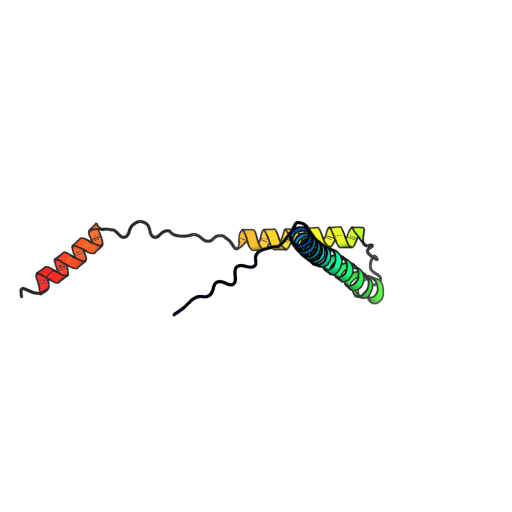13 27.777 5.795 1.00 59.00 104 ASN A O 1
ATOM 842 N N . LYS A 1 105 ? -61.536 28.269 7.871 1.00 54.56 105 LYS A N 1
ATOM 843 C CA . LYS A 1 105 ? -62.466 27.355 8.560 1.00 54.56 105 LYS A CA 1
ATOM 844 C C . LYS A 1 105 ? -63.735 28.025 9.089 1.00 54.56 105 LYS A C 1
ATOM 846 O O . LYS A 1 105 ? -64.677 27.307 9.411 1.00 54.56 105 LYS A O 1
ATOM 851 N N . ASP A 1 106 ? -63.761 29.356 9.134 1.00 53.44 106 ASP A N 1
ATOM 852 C CA . ASP A 1 106 ? -64.895 30.155 9.622 1.00 53.44 106 ASP A CA 1
ATOM 853 C C . ASP A 1 106 ? -65.717 30.818 8.490 1.00 53.44 106 ASP A C 1
ATOM 855 O O . ASP A 1 106 ? -66.535 31.699 8.761 1.00 53.44 106 ASP A O 1
ATOM 859 N N . ASN A 1 107 ? -65.541 30.382 7.231 1.00 47.28 107 ASN A N 1
ATOM 860 C CA . ASN A 1 107 ? -66.402 30.729 6.086 1.00 47.28 107 ASN A CA 1
ATOM 861 C C . ASN A 1 107 ? -67.185 29.516 5.568 1.00 47.28 107 ASN A C 1
ATOM 863 O O . ASN A 1 107 ? -66.551 28.470 5.305 1.00 47.28 107 ASN A O 1
#

Sequence (107 aa):
MNKNFKVFQIHGLTGLLFVMLIMAGLCFGFILFPIWAIMMGWNGMIGNLYNGPLINYYQASLLWVFIALCVYLFLKNSITIKIHTSESLDEDNIKKIIEEEESNKDN

Radius of gyration: 29.4 Å; Cα contacts (8 Å, |Δi|>4): 36; chains: 1; bounding box: 79×46×53 Å

Foldseek 3Di:
DDDPPPPPPQPDPVSVVVVVVVVVVVVCCVQVVQLVVQQCVCCVPCVPPVVHDRDDSVRSSVVVVVVVVVVVVVVVVVPPPPPPPVDPPPPVVVVVVVVVVVVVVVD